Protein AF-A0A0I9U5F4-F1 (afdb_monomer_lite)

pLDDT: mean 84.71, std 13.62, range [38.5, 98.56]

Sequence (165 aa):
MLWDVIHRFEALADLMPLRSESLKDWGQALQAQWSGDSATRMAETAKKFQLWLDVFSLEATHAALKVRDIVRAYQEAYRAMRSPVEVADNRNQRETLVAEQGSGLARHDEAIAALDREYEMFWAEDVEVMCRYEERVREALAAMPSWPEPPPADPVLARIHVRGG

Secondary structure (DSSP, 8-state):
-HHHHHHHHHHHHHHHHHHHHHHHHHHHHHHHH--SHHHHHHHHHHHHHHHHHHHHHHHHHHHHHHHHHHHHHHHHHHHHSPPHHHHHHHHHHHHHHHHHHHTTS---HHHHHHHHHHHHHHHHHHHHHHHHHHHHHHHHHHTPPPPPPPPPPPTTGGG------

Structure (mmCIF, N/CA/C/O backbone):
data_AF-A0A0I9U5F4-F1
#
_entry.id   AF-A0A0I9U5F4-F1
#
loop_
_atom_site.group_PDB
_atom_site.id
_atom_site.type_symbol
_atom_site.label_atom_id
_atom_site.label_alt_id
_atom_site.label_comp_id
_atom_site.label_asym_id
_atom_site.label_entity_id
_atom_site.label_seq_id
_atom_site.pdbx_PDB_ins_code
_atom_site.Cartn_x
_atom_site.Cartn_y
_atom_site.Cartn_z
_atom_site.occupancy
_atom_site.B_iso_or_equiv
_atom_site.auth_seq_id
_atom_site.auth_comp_id
_atom_site.auth_asym_id
_atom_site.auth_atom_id
_atom_site.pdbx_PDB_model_num
ATOM 1 N N . MET A 1 1 ? 2.592 12.717 5.245 1.00 68.12 1 MET A N 1
ATOM 2 C CA . MET A 1 1 ? 1.409 12.257 4.477 1.00 68.12 1 MET A CA 1
ATOM 3 C C . MET A 1 1 ? 1.049 10.781 4.710 1.00 68.12 1 MET A C 1
ATOM 5 O O . MET A 1 1 ? 0.027 10.576 5.336 1.00 68.12 1 MET A O 1
ATOM 9 N N . LEU A 1 2 ? 1.828 9.755 4.313 1.00 60.34 2 LEU A N 1
ATOM 10 C CA . LEU A 1 2 ? 1.487 8.339 4.629 1.00 60.34 2 LEU A CA 1
ATOM 11 C C . LEU A 1 2 ? 1.924 7.908 6.042 1.00 60.34 2 LEU A C 1
ATOM 13 O O . LEU A 1 2 ? 1.182 7.239 6.753 1.00 60.34 2 LEU A O 1
ATOM 17 N N . TRP A 1 3 ? 3.084 8.391 6.490 1.00 64.69 3 TRP A N 1
ATOM 18 C CA . TRP A 1 3 ? 3.528 8.216 7.874 1.00 64.69 3 TRP A CA 1
ATOM 19 C C . TRP A 1 3 ? 2.586 8.879 8.886 1.00 64.69 3 TRP A C 1
ATOM 21 O O . TRP A 1 3 ? 2.329 8.290 9.926 1.00 64.69 3 TRP A O 1
ATOM 31 N N . ASP A 1 4 ? 2.003 10.042 8.580 1.00 79.56 4 ASP A N 1
ATOM 32 C CA . ASP A 1 4 ? 1.013 10.678 9.468 1.00 79.56 4 ASP A CA 1
ATOM 33 C C . ASP A 1 4 ? -0.240 9.823 9.658 1.00 79.56 4 ASP A C 1
ATOM 35 O O . ASP A 1 4 ? -0.820 9.819 10.738 1.00 79.56 4 ASP A O 1
ATOM 39 N N . VAL A 1 5 ? -0.672 9.107 8.617 1.00 70.88 5 VAL A N 1
ATOM 40 C CA . VAL A 1 5 ? -1.843 8.223 8.684 1.00 70.88 5 VAL A CA 1
ATOM 41 C C . VAL A 1 5 ? -1.554 7.035 9.600 1.00 70.88 5 VAL A C 1
ATOM 43 O O . VAL A 1 5 ? -2.375 6.723 10.456 1.00 70.88 5 VAL A O 1
ATOM 46 N N . ILE A 1 6 ? -0.363 6.439 9.487 1.00 70.81 6 ILE A N 1
ATOM 47 C CA . ILE A 1 6 ? 0.093 5.349 10.363 1.00 70.81 6 ILE A CA 1
ATOM 48 C C . ILE A 1 6 ? 0.126 5.810 11.824 1.00 70.81 6 ILE A C 1
ATOM 50 O O . ILE A 1 6 ? -0.528 5.204 12.668 1.00 70.81 6 ILE A O 1
ATOM 54 N N . HIS A 1 7 ? 0.795 6.932 12.108 1.00 73.25 7 HIS A N 1
ATOM 55 C CA . HIS A 1 7 ? 0.886 7.464 13.470 1.00 73.25 7 HIS A CA 1
ATOM 56 C C . HIS A 1 7 ? -0.484 7.844 14.040 1.00 73.25 7 HIS A C 1
ATOM 58 O O . HIS A 1 7 ? -0.700 7.719 15.239 1.00 73.25 7 HIS A O 1
ATOM 64 N N . ARG A 1 8 ? -1.432 8.295 13.208 1.00 76.44 8 ARG A N 1
ATOM 65 C CA . ARG A 1 8 ? -2.800 8.593 13.657 1.00 76.44 8 ARG A CA 1
ATOM 66 C C . ARG A 1 8 ? -3.574 7.336 14.028 1.00 76.44 8 ARG A C 1
ATOM 68 O O . ARG A 1 8 ? -4.284 7.379 15.026 1.00 76.44 8 ARG A O 1
ATOM 75 N N . PHE A 1 9 ? -3.449 6.251 13.263 1.00 69.31 9 PHE A N 1
ATOM 76 C CA . PHE A 1 9 ? -4.082 4.978 13.617 1.00 69.31 9 PHE A CA 1
ATOM 77 C C . PHE A 1 9 ? -3.446 4.351 14.859 1.00 69.31 9 PHE A C 1
ATOM 79 O O . PHE A 1 9 ? -4.174 3.894 15.733 1.00 69.31 9 PHE A O 1
ATOM 86 N N . GLU A 1 10 ? -2.120 4.404 14.983 1.00 70.81 10 GLU A N 1
ATOM 87 C CA . GLU A 1 10 ? -1.395 3.927 16.169 1.00 70.81 10 GLU A CA 1
ATOM 88 C C . GLU A 1 10 ? -1.751 4.743 17.414 1.00 70.81 10 GLU A C 1
ATOM 90 O O . GLU A 1 10 ? -2.138 4.177 18.431 1.00 70.81 10 GLU A O 1
ATOM 95 N N . ALA A 1 11 ? -1.759 6.075 17.314 1.00 76.50 11 ALA A N 1
ATOM 96 C CA . ALA A 1 11 ? -2.199 6.932 18.410 1.00 76.50 11 ALA A CA 1
ATOM 97 C C . ALA A 1 11 ? -3.661 6.663 18.802 1.00 76.50 11 ALA A C 1
ATOM 99 O O . ALA A 1 11 ? -4.007 6.733 19.978 1.00 76.50 11 ALA A O 1
ATOM 100 N N . LEU A 1 12 ? -4.535 6.353 17.839 1.00 67.00 12 LEU A N 1
ATOM 101 C CA . LEU A 1 12 ? -5.911 5.943 18.123 1.00 67.00 12 LEU A CA 1
ATOM 102 C C . LEU A 1 12 ? -5.952 4.616 18.886 1.00 67.00 12 LEU A C 1
ATOM 104 O O . LEU A 1 12 ? -6.636 4.547 19.904 1.00 67.00 12 LEU A O 1
ATOM 108 N N . ALA A 1 13 ? -5.204 3.610 18.433 1.00 66.50 13 ALA A N 1
ATOM 109 C CA . ALA A 1 13 ? -5.106 2.310 19.090 1.00 66.50 13 ALA A CA 1
ATOM 110 C C . ALA A 1 13 ? -4.577 2.422 20.532 1.00 66.50 13 ALA A C 1
ATOM 112 O O . ALA A 1 13 ? -5.120 1.786 21.430 1.00 66.50 13 ALA A O 1
ATOM 113 N N . ASP A 1 14 ? -3.595 3.292 20.782 1.00 71.75 14 ASP A N 1
ATOM 114 C CA . ASP A 1 14 ? -3.011 3.494 22.115 1.00 71.75 14 ASP A CA 1
ATOM 115 C C . ASP A 1 14 ? -3.925 4.301 23.057 1.00 71.75 14 ASP A C 1
ATOM 117 O O . ASP A 1 14 ? -3.974 4.063 24.266 1.00 71.75 14 ASP A O 1
ATOM 121 N N . LEU A 1 15 ? -4.685 5.264 22.522 1.00 69.81 15 LEU A N 1
ATOM 122 C CA . LEU A 1 15 ? -5.561 6.132 23.319 1.00 69.81 15 LEU A CA 1
ATOM 123 C C . LEU A 1 15 ? -6.858 5.449 23.771 1.00 69.81 15 LEU A C 1
ATOM 125 O O . LEU A 1 15 ? -7.484 5.907 24.731 1.00 69.81 15 LEU A O 1
ATOM 129 N N . MET A 1 16 ? -7.319 4.412 23.070 1.00 66.00 16 MET A N 1
ATOM 130 C CA . MET A 1 16 ? -8.604 3.768 23.371 1.00 66.00 16 MET A CA 1
ATOM 131 C C . MET A 1 16 ? -8.587 2.915 24.653 1.00 66.00 16 MET A C 1
ATOM 133 O O . MET A 1 16 ? -9.497 3.107 25.463 1.00 66.00 16 MET A O 1
ATOM 137 N N . PRO A 1 17 ? -7.572 2.071 24.931 1.00 63.38 17 PRO A N 1
ATOM 138 C CA . PRO A 1 17 ? -7.471 1.328 26.190 1.00 63.38 17 PRO A CA 1
ATOM 139 C C . PRO A 1 17 ? -7.431 2.245 27.419 1.00 63.38 17 PRO A C 1
ATOM 141 O O . PRO A 1 17 ? -8.169 2.027 28.378 1.00 63.38 17 PRO A O 1
ATOM 144 N N . LEU A 1 18 ? -6.658 3.336 27.348 1.00 61.41 18 LEU A N 1
ATOM 145 C CA . LEU A 1 18 ? -6.573 4.346 28.412 1.00 61.41 18 LEU A CA 1
ATOM 146 C C . LEU A 1 18 ? -7.927 5.025 28.677 1.00 61.41 18 LEU A C 1
ATOM 148 O O . LEU A 1 18 ? -8.280 5.320 29.820 1.00 61.41 18 LEU A O 1
ATOM 152 N N . ARG A 1 19 ? -8.724 5.262 27.626 1.00 61.97 19 ARG A N 1
ATOM 153 C CA . ARG A 1 19 ? -10.080 5.810 27.774 1.00 61.97 19 ARG A CA 1
ATOM 154 C C . ARG A 1 19 ? -11.096 4.783 28.263 1.00 61.97 19 ARG A C 1
ATOM 156 O O . ARG A 1 19 ? -12.002 5.170 28.997 1.00 61.97 19 ARG A O 1
ATOM 163 N N . SER A 1 20 ? -10.941 3.511 27.906 1.00 62.22 20 SER A N 1
ATOM 164 C CA . SER A 1 20 ? -11.765 2.408 28.417 1.00 62.22 20 SER A CA 1
ATOM 165 C C . SER A 1 20 ? -11.600 2.259 29.937 1.00 62.22 20 SER A C 1
ATOM 167 O O . SER A 1 20 ? -12.590 2.197 30.669 1.00 62.22 20 SER A O 1
ATOM 169 N N . GLU A 1 21 ? -10.359 2.334 30.430 1.00 67.94 21 GLU A N 1
ATOM 170 C CA . GLU A 1 21 ? -10.037 2.275 31.861 1.00 67.94 21 GLU A CA 1
ATOM 171 C C . GLU A 1 21 ? -10.586 3.490 32.626 1.00 67.94 21 GLU A C 1
ATOM 173 O O . GLU A 1 21 ? -11.310 3.332 33.609 1.00 67.94 21 GLU A O 1
ATOM 178 N N . SER A 1 22 ? -10.393 4.702 32.096 1.00 70.25 22 SER A N 1
ATOM 179 C CA . SER A 1 22 ? -10.977 5.919 32.679 1.00 70.25 22 SER A CA 1
ATOM 180 C C . SER A 1 22 ? -12.515 5.888 32.728 1.00 70.25 22 SER A C 1
ATOM 182 O O . SER A 1 22 ? -13.113 6.322 33.715 1.00 70.25 22 SER A O 1
ATOM 184 N N . LEU A 1 23 ? -13.174 5.340 31.698 1.00 66.38 23 LEU A N 1
ATOM 185 C CA . LEU A 1 23 ? -14.629 5.139 31.670 1.00 66.38 23 LEU A CA 1
ATOM 186 C C . LEU A 1 23 ? -15.095 4.133 32.725 1.00 66.38 23 LEU A C 1
ATOM 188 O O . LEU A 1 23 ? -16.164 4.308 33.313 1.00 66.38 23 LEU A O 1
ATOM 192 N N . LYS A 1 24 ? -14.317 3.074 32.957 1.00 69.56 24 LYS A N 1
ATOM 193 C CA . LYS A 1 24 ? -14.611 2.066 33.978 1.00 69.56 24 LYS A CA 1
ATOM 194 C C . LYS A 1 24 ? -14.541 2.673 35.378 1.00 69.56 24 LYS A C 1
ATOM 196 O O . LYS A 1 24 ? -15.476 2.476 36.154 1.00 69.56 24 LYS A O 1
ATOM 201 N N . ASP A 1 25 ? -13.506 3.457 35.660 1.00 75.69 25 ASP A N 1
ATOM 202 C CA . ASP A 1 25 ? -13.332 4.140 36.946 1.00 75.69 25 ASP A CA 1
ATOM 203 C C . ASP A 1 25 ? -14.460 5.146 37.208 1.00 75.69 25 ASP A C 1
ATOM 205 O O . ASP A 1 25 ? -15.069 5.153 38.282 1.00 75.69 25 ASP A O 1
ATOM 209 N N . TRP A 1 26 ? -14.819 5.939 36.194 1.00 69.81 26 TRP A N 1
ATOM 210 C CA . TRP A 1 26 ? -15.966 6.848 36.265 1.00 69.81 26 TRP A CA 1
ATOM 211 C C . TRP A 1 26 ? -17.286 6.109 36.504 1.00 69.81 26 TRP A C 1
ATOM 213 O O . TRP A 1 26 ? -18.095 6.544 37.323 1.00 69.81 26 TRP A O 1
ATOM 223 N N . GLY A 1 27 ? -17.504 4.982 35.821 1.00 71.19 27 GLY A N 1
ATOM 224 C CA . GLY A 1 27 ? -18.706 4.164 35.984 1.00 71.19 27 GLY A CA 1
ATOM 225 C C . GLY A 1 27 ? -18.859 3.608 37.402 1.00 71.19 27 GLY A C 1
ATOM 226 O O . GLY A 1 27 ? -19.955 3.654 37.963 1.00 71.19 27 GLY A O 1
ATOM 227 N N . GLN A 1 28 ? -17.761 3.145 38.008 1.00 74.12 28 GLN A N 1
ATOM 228 C CA . GLN A 1 28 ? -17.754 2.659 39.391 1.00 74.12 28 GLN A CA 1
ATOM 229 C C . GLN A 1 28 ? -18.032 3.783 40.398 1.00 74.12 28 GLN A C 1
ATOM 231 O O . GLN A 1 28 ? -18.843 3.605 41.309 1.00 74.12 28 GLN A O 1
ATOM 236 N N . ALA A 1 29 ? -17.415 4.955 40.212 1.00 73.81 29 ALA A N 1
ATOM 237 C CA . ALA A 1 29 ? -17.648 6.117 41.068 1.00 73.81 29 ALA A CA 1
ATOM 238 C C . ALA A 1 29 ? -19.109 6.601 41.012 1.00 73.81 29 ALA A C 1
ATOM 240 O O . ALA A 1 29 ? -19.692 6.931 42.047 1.00 73.81 29 ALA A O 1
ATOM 241 N N . LEU A 1 30 ? -19.725 6.591 39.824 1.00 72.81 30 LEU A N 1
ATOM 242 C CA . LEU A 1 30 ? -21.129 6.968 39.646 1.00 72.81 30 LEU A CA 1
ATOM 243 C C . LEU A 1 30 ? -22.090 5.966 40.292 1.00 72.81 30 LEU A C 1
ATOM 245 O O . LEU A 1 30 ? -23.027 6.385 40.966 1.00 72.81 30 LEU A O 1
ATOM 249 N N . GLN A 1 31 ? -21.851 4.660 40.142 1.00 72.50 31 GLN A N 1
ATOM 250 C CA . GLN A 1 31 ? -22.680 3.627 40.779 1.00 72.50 31 GLN A CA 1
ATOM 251 C C . GLN A 1 31 ? -22.645 3.689 42.311 1.00 72.50 31 GLN A C 1
ATOM 253 O O . GLN A 1 31 ? -23.624 3.326 42.960 1.00 72.50 31 GLN A O 1
ATOM 258 N N . ALA A 1 32 ? -21.545 4.167 42.899 1.00 74.44 32 ALA A N 1
ATOM 259 C CA . ALA A 1 32 ? -21.438 4.342 44.345 1.00 74.44 32 ALA A CA 1
ATOM 260 C C . ALA A 1 32 ? -22.304 5.498 44.886 1.00 74.44 32 ALA A C 1
ATOM 262 O O . ALA A 1 32 ? -22.655 5.495 46.064 1.00 74.44 32 ALA A O 1
ATOM 263 N N . GLN A 1 33 ? -22.648 6.484 44.048 1.00 79.06 33 GLN A N 1
ATOM 264 C CA . GLN A 1 33 ? -23.380 7.697 44.450 1.00 79.06 33 GLN A CA 1
ATOM 265 C C . GLN A 1 33 ? -24.801 7.774 43.874 1.00 79.06 33 GLN A C 1
ATOM 267 O O . GLN A 1 33 ? -25.637 8.515 44.389 1.00 79.06 33 GLN A O 1
ATOM 272 N N . TRP A 1 34 ? -25.093 7.004 42.825 1.00 75.19 34 TRP A N 1
ATOM 273 C CA . TRP A 1 34 ? -26.370 6.999 42.125 1.00 75.19 34 TRP A CA 1
ATOM 274 C C . TRP A 1 34 ? -26.885 5.569 41.956 1.00 75.19 34 TRP A C 1
ATOM 276 O O . TRP A 1 34 ? -26.222 4.717 41.368 1.00 75.19 34 TRP A O 1
ATOM 286 N N . SER A 1 35 ? -28.085 5.310 42.478 1.00 79.31 35 SER A N 1
ATOM 287 C CA . SER A 1 35 ? -28.722 3.990 42.488 1.00 79.31 35 SER A CA 1
ATOM 288 C C . SER A 1 35 ? -30.152 4.044 41.939 1.00 79.31 35 SER A C 1
ATOM 290 O O . SER A 1 35 ? -30.759 5.113 41.851 1.00 79.31 35 SER A O 1
ATOM 292 N N . GLY A 1 36 ? -30.682 2.882 41.549 1.00 81.38 36 GLY A N 1
ATOM 293 C CA . GLY A 1 36 ? -32.011 2.724 40.949 1.00 81.38 36 GLY A CA 1
ATOM 294 C C . GLY A 1 36 ? -31.969 2.368 39.458 1.00 81.38 36 GLY A C 1
ATOM 295 O O . GLY A 1 36 ? -30.904 2.282 38.849 1.00 81.38 36 GLY A O 1
ATOM 296 N N . ASP A 1 37 ? -33.141 2.159 38.857 1.00 81.25 37 ASP A N 1
ATOM 297 C CA . ASP A 1 37 ? -33.278 1.621 37.493 1.00 81.25 37 ASP A CA 1
ATOM 298 C C . ASP A 1 37 ? -32.596 2.472 36.411 1.00 81.25 37 ASP A C 1
ATOM 300 O O . ASP A 1 37 ? -32.091 1.942 35.419 1.00 81.25 37 ASP A O 1
ATOM 304 N N . SER A 1 38 ? -32.556 3.794 36.590 1.00 78.19 38 SER A N 1
ATOM 305 C CA . SER A 1 38 ? -31.864 4.710 35.678 1.00 78.19 38 SER A CA 1
ATOM 306 C C . SER A 1 38 ? -30.341 4.554 35.741 1.00 78.19 38 SER A C 1
ATOM 308 O O . SER A 1 38 ? -29.696 4.530 34.691 1.00 78.19 38 SER A O 1
ATOM 310 N N . ALA A 1 39 ? -29.779 4.365 36.940 1.00 77.88 39 ALA A N 1
ATOM 311 C CA . ALA A 1 39 ? -28.355 4.100 37.136 1.00 77.88 39 ALA A CA 1
ATOM 312 C C . ALA A 1 39 ? -27.937 2.767 36.496 1.00 77.88 39 ALA A C 1
ATOM 314 O O . ALA A 1 39 ? -26.922 2.701 35.800 1.00 77.88 39 ALA A O 1
ATOM 315 N N . THR A 1 40 ? -28.762 1.724 36.645 1.00 80.62 40 THR A N 1
ATOM 316 C CA . THR A 1 40 ? -28.542 0.413 36.012 1.00 80.62 40 THR A CA 1
ATOM 317 C C . THR A 1 40 ? -28.534 0.514 34.484 1.00 80.62 40 THR A C 1
ATOM 319 O O . THR A 1 40 ? -27.590 0.052 33.844 1.00 80.62 40 THR A O 1
ATOM 322 N N . ARG A 1 41 ? -29.522 1.194 33.883 1.00 81.31 41 ARG A N 1
ATOM 323 C CA . ARG A 1 41 ? -29.595 1.400 32.420 1.00 81.31 41 ARG A CA 1
ATOM 324 C C . ARG A 1 41 ? -28.397 2.171 31.868 1.00 81.31 41 ARG A C 1
ATOM 326 O O . ARG A 1 41 ? -27.894 1.862 30.785 1.00 81.31 41 ARG A O 1
ATOM 333 N N . MET A 1 42 ? -27.919 3.172 32.607 1.00 79.50 42 MET A N 1
ATOM 334 C CA . MET A 1 42 ? -26.752 3.953 32.199 1.00 79.50 42 MET A CA 1
ATOM 335 C C . MET A 1 42 ? -25.469 3.118 32.263 1.00 79.50 42 MET A C 1
ATOM 337 O O . MET A 1 42 ? -24.669 3.169 31.330 1.00 79.50 42 MET A O 1
ATOM 341 N N . ALA A 1 43 ? -25.311 2.280 33.292 1.00 80.00 43 ALA A N 1
ATOM 342 C CA . ALA A 1 43 ? -24.187 1.350 33.401 1.00 80.00 43 ALA A CA 1
ATOM 343 C C . ALA A 1 43 ? -24.180 0.296 32.277 1.00 80.00 43 ALA A C 1
ATOM 345 O O . ALA A 1 43 ? -23.135 0.018 31.687 1.00 80.00 43 ALA A O 1
ATOM 346 N N . GLU A 1 44 ? -25.343 -0.256 31.921 1.00 82.25 44 GLU A N 1
ATOM 347 C CA . GLU A 1 44 ? -25.474 -1.179 30.785 1.00 82.25 44 GLU A CA 1
ATOM 348 C C . GLU A 1 44 ? -25.124 -0.511 29.450 1.00 82.25 44 GLU A C 1
ATOM 350 O O . GLU A 1 44 ? -24.453 -1.111 28.608 1.00 82.25 44 GLU A O 1
ATOM 355 N N . THR A 1 45 ? -25.543 0.743 29.260 1.00 83.88 45 THR A N 1
ATOM 356 C CA . THR A 1 45 ? -25.198 1.538 28.074 1.00 83.88 45 THR A CA 1
ATOM 357 C C . THR A 1 45 ? -23.691 1.790 28.008 1.00 83.88 45 THR A C 1
ATOM 359 O O . THR A 1 45 ? -23.078 1.536 26.972 1.00 83.88 45 THR A O 1
ATOM 362 N N . ALA A 1 46 ? -23.071 2.200 29.119 1.00 80.38 46 ALA A N 1
ATOM 363 C CA . ALA A 1 46 ? -21.628 2.421 29.201 1.00 80.38 46 ALA A CA 1
ATOM 364 C C . ALA A 1 46 ? -20.827 1.154 28.856 1.00 80.38 46 ALA A C 1
ATOM 366 O O . ALA A 1 46 ? -19.874 1.223 28.083 1.00 80.38 46 ALA A O 1
ATOM 367 N N . LYS A 1 47 ? -21.262 -0.019 29.336 1.00 81.31 47 LYS A N 1
ATOM 368 C CA . LYS A 1 47 ? -20.628 -1.306 29.011 1.00 81.31 47 LYS A CA 1
ATOM 369 C C . LYS A 1 47 ? -20.682 -1.635 27.513 1.00 81.31 47 LYS A C 1
ATOM 371 O O . LYS A 1 47 ? -19.708 -2.147 26.967 1.00 81.31 47 LYS A O 1
ATOM 376 N N . LYS A 1 48 ? -21.795 -1.337 26.830 1.00 85.31 48 LYS A N 1
ATOM 377 C CA . LYS A 1 48 ? -21.914 -1.527 25.369 1.00 85.31 48 LYS A CA 1
ATOM 378 C C . LYS A 1 48 ? -20.943 -0.625 24.608 1.00 85.31 48 LYS A C 1
ATOM 380 O O . LYS A 1 48 ? -20.310 -1.084 23.662 1.00 85.31 48 LYS A O 1
ATOM 385 N N . PHE A 1 49 ? -20.807 0.632 25.034 1.00 81.50 49 PHE A N 1
ATOM 386 C CA . PHE A 1 49 ? -19.842 1.563 24.446 1.00 81.50 49 PHE A CA 1
ATOM 387 C C . PHE A 1 49 ? -18.394 1.136 24.692 1.00 81.50 49 PHE A C 1
ATOM 389 O O . PHE A 1 49 ? -17.596 1.212 23.766 1.00 81.50 49 PHE A O 1
ATOM 396 N N . GLN A 1 50 ? -18.060 0.646 25.891 1.00 81.19 50 GLN A N 1
ATOM 397 C CA . GLN A 1 50 ? -16.728 0.098 26.182 1.00 81.19 50 GLN A CA 1
ATOM 398 C C . GLN A 1 50 ? -16.382 -1.062 25.243 1.00 81.19 50 GLN A C 1
ATOM 400 O O . GLN A 1 50 ? -15.355 -1.014 24.579 1.00 81.19 50 GLN A O 1
ATOM 405 N N . LEU A 1 51 ? -17.281 -2.043 25.100 1.00 84.62 51 LEU A N 1
ATOM 406 C CA . LEU A 1 51 ? -17.063 -3.168 24.187 1.00 84.62 51 LEU A CA 1
ATOM 407 C C . LEU A 1 51 ? -16.869 -2.703 22.735 1.00 84.62 51 LEU A C 1
ATOM 409 O O . LEU A 1 51 ? -16.008 -3.215 22.027 1.00 84.62 51 LEU A O 1
ATOM 413 N N . TRP A 1 52 ? -17.663 -1.727 22.291 1.00 87.56 52 TRP A N 1
ATOM 414 C CA . TRP A 1 52 ? -17.509 -1.144 20.961 1.00 87.56 52 TRP A CA 1
ATOM 415 C C . TRP A 1 52 ? -16.151 -0.447 20.782 1.00 87.56 52 TRP A C 1
ATOM 417 O O . TRP A 1 52 ? -15.509 -0.648 19.753 1.00 87.56 52 TRP A O 1
ATOM 427 N N . LEU A 1 53 ? -15.687 0.320 21.776 1.00 83.00 53 LEU A N 1
ATOM 428 C CA . LEU A 1 53 ? -14.374 0.976 21.750 1.00 83.00 53 LEU A CA 1
ATOM 429 C C . LEU A 1 53 ? -13.225 -0.036 21.692 1.00 83.00 53 LEU A C 1
ATOM 431 O O . LEU A 1 53 ? -12.266 0.186 20.953 1.00 83.00 53 LEU A O 1
ATOM 435 N N . ASP A 1 54 ? -13.329 -1.146 22.425 1.00 82.94 54 ASP A N 1
ATOM 436 C CA . ASP A 1 54 ? -12.317 -2.205 22.418 1.00 82.94 54 ASP A CA 1
ATOM 437 C C . ASP A 1 54 ? -12.202 -2.846 21.021 1.00 82.94 54 ASP A C 1
ATOM 439 O O . ASP A 1 54 ? -11.099 -2.982 20.486 1.00 82.94 54 ASP A O 1
ATOM 443 N N . VAL A 1 55 ? -13.338 -3.167 20.383 1.00 86.81 55 VAL A N 1
ATOM 444 C CA . VAL A 1 55 ? -13.364 -3.691 19.003 1.00 86.81 55 VAL A CA 1
ATOM 445 C C . VAL A 1 55 ? -12.830 -2.652 18.017 1.00 86.81 55 VAL A C 1
ATOM 447 O O . VAL A 1 55 ? -11.988 -2.972 17.183 1.00 86.81 55 VAL A O 1
ATOM 450 N N . PHE A 1 56 ? -13.266 -1.395 18.125 1.00 86.62 56 PHE A N 1
ATOM 451 C CA . PHE A 1 56 ? -12.797 -0.319 17.254 1.00 86.62 56 PHE A CA 1
ATOM 452 C C . PHE A 1 56 ? -11.275 -0.124 17.345 1.00 86.62 56 PHE A C 1
ATOM 454 O O . PHE A 1 56 ? -10.619 0.072 16.323 1.00 86.62 56 PHE A O 1
ATOM 461 N N . SER A 1 57 ? -10.701 -0.206 18.550 1.00 81.75 57 SER A N 1
ATOM 462 C CA . SER A 1 57 ? -9.252 -0.110 18.768 1.00 81.75 57 SER A CA 1
ATOM 463 C C . SER A 1 57 ? -8.480 -1.238 18.073 1.00 81.75 57 SER A C 1
ATOM 465 O O . SER A 1 57 ? -7.454 -1.004 17.423 1.00 81.75 57 SER A O 1
ATOM 467 N N . LEU A 1 58 ? -9.002 -2.465 18.158 1.00 84.88 58 LEU A N 1
ATOM 468 C CA . LEU A 1 58 ? -8.421 -3.616 17.474 1.00 84.88 58 LEU A CA 1
ATOM 469 C C . LEU A 1 58 ? -8.431 -3.417 15.952 1.00 84.88 58 LEU A C 1
ATOM 471 O O . LEU A 1 58 ? -7.401 -3.601 15.302 1.00 84.88 58 LEU A O 1
ATOM 475 N N . GLU A 1 59 ? -9.551 -2.961 15.390 1.00 87.88 59 GLU A N 1
ATOM 476 C CA . GLU A 1 59 ? -9.635 -2.685 13.953 1.00 87.88 59 GLU A CA 1
ATOM 477 C C . GLU A 1 59 ? -8.741 -1.513 13.529 1.00 87.88 59 GLU A C 1
ATOM 479 O O . GLU A 1 59 ? -8.092 -1.574 12.485 1.00 87.88 59 GLU A O 1
ATOM 484 N N . ALA A 1 60 ? -8.589 -0.475 14.355 1.00 84.31 60 ALA A N 1
ATOM 485 C CA . ALA A 1 60 ? -7.623 0.593 14.094 1.00 84.31 60 ALA A CA 1
ATOM 486 C C . ALA A 1 60 ? -6.179 0.061 14.025 1.00 84.31 60 ALA A C 1
ATOM 488 O O . ALA A 1 60 ? -5.412 0.454 13.141 1.00 84.31 60 ALA A O 1
ATOM 489 N N . THR A 1 61 ? -5.828 -0.885 14.901 1.00 84.19 61 THR A N 1
ATOM 490 C CA . THR A 1 61 ? -4.524 -1.566 14.878 1.00 84.19 61 THR A CA 1
ATOM 491 C C . THR A 1 61 ? -4.341 -2.376 13.593 1.00 84.19 61 THR A C 1
ATOM 493 O O . THR A 1 61 ? -3.303 -2.273 12.934 1.00 84.19 61 THR A O 1
ATOM 496 N N . HIS A 1 62 ? -5.351 -3.151 13.186 1.00 88.94 62 HIS A N 1
ATOM 497 C CA . HIS A 1 62 ? -5.306 -3.904 11.931 1.00 88.94 62 HIS A CA 1
ATOM 498 C C . HIS A 1 62 ? -5.158 -2.985 10.713 1.00 88.94 62 HIS A C 1
ATOM 500 O O . HIS A 1 62 ? -4.323 -3.250 9.845 1.00 88.94 62 HIS A O 1
ATOM 506 N N . ALA A 1 63 ? -5.897 -1.874 10.669 1.00 89.19 63 ALA A N 1
ATOM 507 C CA . ALA A 1 63 ? -5.777 -0.874 9.614 1.00 89.19 63 ALA A CA 1
ATOM 508 C C . ALA A 1 63 ? -4.350 -0.301 9.533 1.00 89.19 63 ALA A C 1
ATOM 510 O O . ALA A 1 63 ? -3.785 -0.218 8.441 1.00 89.19 63 ALA A O 1
ATOM 511 N N . ALA A 1 64 ? -3.725 0.027 10.672 1.00 84.88 64 ALA A N 1
ATOM 512 C CA . ALA A 1 64 ? -2.341 0.508 10.708 1.00 84.88 64 ALA A CA 1
ATOM 513 C C . ALA A 1 64 ? -1.357 -0.499 10.086 1.00 84.88 64 ALA A C 1
ATOM 515 O O . ALA A 1 64 ? -0.482 -0.112 9.306 1.00 84.88 64 ALA A O 1
ATOM 516 N N . LEU A 1 65 ? -1.521 -1.794 10.380 1.00 89.25 65 LEU A N 1
ATOM 517 C CA . LEU A 1 65 ? -0.700 -2.856 9.790 1.00 89.25 65 LEU A CA 1
ATOM 518 C C . LEU A 1 65 ? -0.859 -2.919 8.265 1.00 89.25 65 LEU A C 1
ATOM 520 O O . LEU A 1 65 ? 0.142 -2.997 7.557 1.00 89.25 65 LEU A O 1
ATOM 524 N N . LYS A 1 66 ? -2.083 -2.797 7.740 1.00 94.06 66 LYS A N 1
ATOM 525 C CA . LYS A 1 66 ? -2.316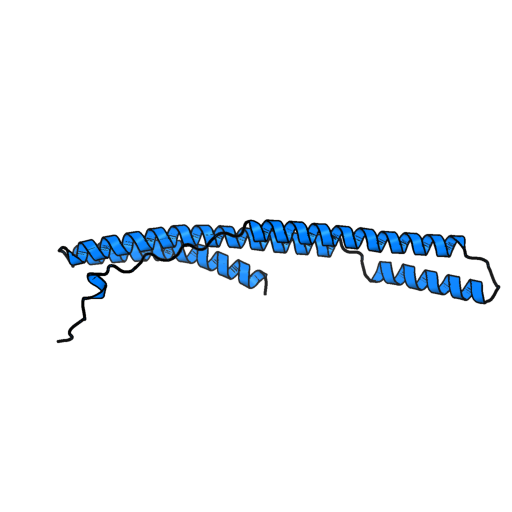 -2.794 6.285 1.00 94.06 66 LYS A CA 1
ATOM 526 C C . LYS A 1 66 ? -1.731 -1.572 5.590 1.00 94.06 66 LYS A C 1
ATOM 528 O O . LYS A 1 66 ? -1.154 -1.692 4.512 1.00 94.06 66 LYS A O 1
ATOM 533 N N . VAL A 1 67 ? -1.778 -0.404 6.227 1.00 89.88 67 VAL A N 1
ATOM 534 C CA . VAL A 1 67 ? -1.097 0.789 5.701 1.00 89.88 67 VAL A CA 1
ATOM 535 C C . VAL A 1 67 ? 0.426 0.597 5.696 1.00 89.88 67 VAL A C 1
ATOM 537 O O . VAL A 1 67 ? 1.086 0.996 4.735 1.00 89.88 67 VAL A O 1
ATOM 540 N N . ARG A 1 68 ? 1.004 -0.055 6.715 1.00 90.31 68 ARG A N 1
ATOM 541 C CA . ARG A 1 68 ? 2.435 -0.415 6.725 1.00 90.31 68 ARG A CA 1
ATOM 542 C C . ARG A 1 68 ? 2.791 -1.383 5.590 1.00 90.31 68 ARG A C 1
ATOM 544 O O . ARG A 1 68 ? 3.824 -1.184 4.949 1.00 90.31 68 ARG A O 1
ATOM 551 N N . ASP A 1 69 ? 1.936 -2.362 5.294 1.00 94.81 69 ASP A N 1
ATOM 552 C CA . ASP A 1 69 ? 2.114 -3.274 4.154 1.00 94.81 69 ASP A CA 1
ATOM 553 C C . ASP A 1 69 ? 2.170 -2.495 2.821 1.00 94.81 69 ASP A C 1
ATOM 555 O O . ASP A 1 69 ? 3.066 -2.727 2.006 1.00 94.81 69 ASP A O 1
ATOM 559 N N . ILE A 1 70 ? 1.292 -1.499 2.638 1.00 95.56 70 ILE A N 1
ATOM 560 C CA . ILE A 1 70 ? 1.279 -0.606 1.462 1.00 95.56 70 ILE A CA 1
ATOM 561 C C . ILE A 1 70 ? 2.565 0.229 1.368 1.00 95.56 70 ILE A C 1
ATOM 563 O O . ILE A 1 70 ? 3.160 0.326 0.292 1.00 95.56 70 ILE A O 1
ATOM 567 N N . VAL A 1 71 ? 3.028 0.818 2.480 1.00 94.38 71 VAL A N 1
ATOM 568 C CA . VAL A 1 71 ? 4.304 1.564 2.515 1.00 94.38 71 VAL A CA 1
ATOM 569 C C . VAL A 1 71 ? 5.460 0.668 2.097 1.00 94.38 71 VAL A C 1
ATOM 571 O O . VAL A 1 71 ? 6.307 1.082 1.305 1.00 94.38 71 VAL A O 1
ATOM 574 N N . ARG A 1 72 ? 5.502 -0.557 2.621 1.00 95.81 72 ARG A N 1
ATOM 575 C CA . ARG A 1 72 ? 6.550 -1.518 2.297 1.00 95.81 72 ARG A CA 1
ATOM 576 C C . ARG A 1 72 ? 6.520 -1.892 0.816 1.00 95.81 72 ARG A C 1
ATOM 578 O O . ARG A 1 72 ? 7.571 -1.878 0.183 1.00 95.81 72 ARG A O 1
ATOM 585 N N . ALA A 1 73 ? 5.340 -2.159 0.255 1.00 97.31 73 ALA A N 1
ATOM 586 C CA . ALA A 1 73 ? 5.188 -2.439 -1.171 1.00 97.31 73 ALA A CA 1
ATOM 587 C C . ALA A 1 73 ? 5.699 -1.274 -2.038 1.00 97.31 73 ALA A C 1
ATOM 589 O O . ALA A 1 73 ? 6.446 -1.506 -2.984 1.00 97.31 73 ALA A O 1
ATOM 590 N N . TYR A 1 74 ? 5.378 -0.028 -1.671 1.00 96.31 74 TYR A N 1
ATOM 591 C CA . TYR A 1 74 ? 5.890 1.160 -2.362 1.00 96.31 74 TYR A CA 1
ATOM 592 C C . TYR A 1 74 ? 7.418 1.262 -2.285 1.00 96.31 74 TYR A C 1
ATOM 594 O O . TYR A 1 74 ? 8.075 1.499 -3.293 1.00 96.31 74 TYR A O 1
ATOM 602 N N . GLN A 1 75 ? 8.003 1.079 -1.098 1.00 96.94 75 GLN A N 1
ATOM 603 C CA . GLN A 1 75 ? 9.455 1.167 -0.916 1.00 96.94 75 GLN A CA 1
ATOM 604 C C . GLN A 1 75 ? 10.206 0.081 -1.689 1.00 96.94 75 GLN A C 1
ATOM 606 O O . GLN A 1 75 ? 11.293 0.339 -2.200 1.00 96.94 75 GLN A O 1
ATOM 611 N N . GLU A 1 76 ? 9.649 -1.128 -1.755 1.00 97.69 76 GLU A N 1
ATOM 612 C CA . GLU A 1 76 ? 10.216 -2.223 -2.539 1.00 97.69 76 GLU A CA 1
ATOM 613 C C . GLU A 1 76 ? 10.131 -1.924 -4.040 1.00 97.69 76 GLU A C 1
ATOM 615 O O . GLU A 1 76 ? 11.145 -2.040 -4.721 1.00 97.69 76 GLU A O 1
ATOM 620 N N . ALA A 1 77 ? 8.987 -1.437 -4.534 1.00 97.81 77 ALA A N 1
ATOM 621 C CA . ALA A 1 77 ? 8.832 -1.034 -5.932 1.00 97.81 77 ALA A CA 1
ATOM 622 C C . ALA A 1 77 ? 9.777 0.114 -6.312 1.00 97.81 77 ALA A C 1
ATOM 624 O O . ALA A 1 77 ? 10.491 0.031 -7.303 1.00 97.81 77 ALA A O 1
ATOM 625 N N . TYR A 1 78 ? 9.863 1.145 -5.469 1.00 96.12 78 TYR A N 1
ATOM 626 C CA . TYR A 1 78 ? 10.755 2.285 -5.674 1.00 96.12 78 TYR A CA 1
ATOM 627 C C . TYR A 1 78 ? 12.230 1.873 -5.789 1.00 96.12 78 TYR A C 1
ATOM 629 O O . TYR A 1 78 ? 12.974 2.461 -6.564 1.00 96.12 78 TYR A O 1
ATOM 637 N N . ARG A 1 79 ? 12.669 0.878 -5.006 1.00 96.88 79 ARG A N 1
ATOM 638 C CA . ARG A 1 79 ? 14.048 0.364 -5.061 1.00 96.88 79 ARG A CA 1
ATOM 639 C C . ARG A 1 79 ? 14.294 -0.577 -6.236 1.00 96.88 79 ARG A C 1
ATOM 641 O O . ARG A 1 79 ? 15.446 -0.731 -6.623 1.00 96.88 79 ARG A O 1
ATOM 648 N N . ALA A 1 80 ? 13.253 -1.251 -6.716 1.00 96.56 80 ALA A N 1
ATOM 649 C CA . ALA A 1 80 ? 13.341 -2.200 -7.819 1.00 96.56 80 ALA A CA 1
ATOM 650 C C . ALA A 1 80 ? 13.230 -1.525 -9.194 1.00 96.56 80 ALA A C 1
ATOM 652 O O . ALA A 1 80 ? 13.727 -2.083 -10.165 1.00 96.56 80 ALA A O 1
ATOM 653 N N . MET A 1 81 ? 12.598 -0.349 -9.269 1.00 96.06 81 MET A N 1
ATOM 654 C CA . MET A 1 81 ? 12.458 0.418 -10.505 1.00 96.06 81 MET A CA 1
ATOM 655 C C . MET A 1 81 ? 13.820 0.807 -11.076 1.00 96.06 81 MET A C 1
ATOM 657 O O . MET A 1 81 ? 14.730 1.190 -10.329 1.00 96.06 81 MET A O 1
ATOM 661 N N . ARG A 1 82 ? 13.946 0.758 -12.401 1.00 94.56 82 ARG A N 1
ATOM 662 C CA . ARG A 1 82 ? 15.174 1.147 -13.089 1.00 94.56 82 ARG A CA 1
ATOM 663 C C . ARG A 1 82 ? 15.517 2.614 -12.871 1.00 94.56 82 ARG A C 1
ATOM 665 O O . ARG A 1 82 ? 14.658 3.491 -12.748 1.00 94.56 82 ARG A O 1
ATOM 672 N N . SER A 1 83 ? 16.819 2.888 -12.829 1.00 95.38 83 SER A N 1
ATOM 673 C CA . SER A 1 83 ? 17.308 4.253 -12.675 1.00 95.38 83 SER A CA 1
ATOM 674 C C . SER A 1 83 ? 17.073 5.043 -13.967 1.00 95.38 83 SER A C 1
ATOM 676 O O . SER A 1 83 ? 17.466 4.581 -15.041 1.00 95.38 83 SER A O 1
ATOM 678 N N . PRO A 1 84 ? 16.549 6.282 -13.897 1.00 94.56 84 PRO A N 1
ATOM 679 C CA . PRO A 1 84 ? 16.435 7.146 -15.071 1.00 94.56 84 PRO A CA 1
ATOM 680 C C . PRO A 1 84 ? 17.770 7.392 -15.786 1.00 94.56 84 PRO A C 1
ATOM 682 O O . PRO A 1 84 ? 17.779 7.650 -16.986 1.00 94.56 84 PRO A O 1
ATOM 685 N N . VAL A 1 85 ? 18.892 7.308 -15.059 1.00 96.75 85 VAL A N 1
ATOM 686 C CA . VAL A 1 85 ? 20.237 7.463 -15.631 1.00 96.75 85 VAL A CA 1
ATOM 687 C C . VAL A 1 85 ? 20.587 6.281 -16.536 1.00 96.75 85 VAL A C 1
ATOM 689 O O . VAL A 1 85 ? 21.033 6.509 -17.651 1.00 96.75 85 VAL A O 1
ATOM 692 N N . GLU A 1 86 ? 20.308 5.042 -16.117 1.00 95.75 86 GLU A N 1
ATOM 693 C CA . GLU A 1 86 ? 20.571 3.843 -16.936 1.00 95.75 86 GLU A CA 1
ATOM 694 C C . GLU A 1 86 ? 19.769 3.880 -18.243 1.00 95.75 86 GLU A C 1
ATOM 696 O O . GLU A 1 86 ? 20.288 3.604 -19.325 1.00 95.75 86 GLU A O 1
ATOM 701 N N . VAL A 1 87 ? 18.503 4.295 -18.147 1.00 97.06 87 VAL A N 1
ATOM 702 C CA . VAL A 1 87 ? 17.640 4.471 -19.315 1.00 97.06 87 VAL A CA 1
ATOM 703 C C . VAL A 1 87 ? 18.194 5.559 -20.238 1.00 97.06 87 VAL A C 1
ATOM 705 O O . VAL A 1 87 ? 18.273 5.355 -21.449 1.00 97.06 87 VAL A O 1
ATOM 708 N N . ALA A 1 88 ? 18.599 6.706 -19.687 1.00 97.56 88 ALA A N 1
ATOM 709 C CA . ALA A 1 88 ? 19.160 7.806 -20.467 1.00 97.56 88 ALA A CA 1
ATOM 710 C C . ALA A 1 88 ? 20.472 7.418 -21.164 1.00 97.56 88 ALA A C 1
ATOM 712 O O . ALA A 1 88 ? 20.653 7.757 -22.332 1.00 97.56 88 ALA A O 1
ATOM 713 N N . ASP A 1 89 ? 21.353 6.678 -20.492 1.00 98.25 89 ASP A N 1
ATOM 714 C CA . ASP A 1 89 ? 22.624 6.221 -21.057 1.00 98.25 89 ASP A CA 1
ATOM 715 C C . ASP A 1 89 ? 22.400 5.307 -22.271 1.00 98.25 89 ASP A C 1
ATOM 717 O O . ASP A 1 89 ? 22.976 5.554 -23.335 1.00 98.25 89 ASP A O 1
ATOM 721 N N . ASN A 1 90 ? 21.485 4.333 -22.172 1.00 98.06 90 ASN A N 1
ATOM 722 C CA . ASN A 1 90 ? 21.094 3.490 -23.308 1.00 98.06 90 ASN A CA 1
ATOM 723 C C . ASN A 1 90 ? 20.551 4.334 -24.482 1.00 98.06 90 ASN A C 1
ATOM 725 O O . ASN A 1 90 ? 20.979 4.162 -25.630 1.00 98.06 90 ASN A O 1
ATOM 729 N N . ARG A 1 91 ? 19.654 5.296 -24.203 1.00 98.06 91 ARG A N 1
ATOM 730 C CA . ARG A 1 91 ? 19.069 6.167 -25.240 1.00 98.06 91 ARG A CA 1
ATOM 731 C C . ARG A 1 91 ? 20.116 7.052 -25.921 1.00 98.06 91 ARG A C 1
ATOM 733 O O . ARG A 1 91 ? 20.127 7.122 -27.150 1.00 98.06 91 ARG A O 1
ATOM 740 N N . ASN A 1 92 ? 21.024 7.652 -25.156 1.00 98.38 92 ASN A N 1
ATOM 741 C CA . ASN A 1 92 ? 22.102 8.502 -25.668 1.00 98.38 92 ASN A CA 1
ATOM 742 C C . ASN A 1 92 ? 23.109 7.709 -26.515 1.00 98.38 92 ASN A C 1
ATOM 744 O O . ASN A 1 92 ? 23.550 8.170 -27.573 1.00 98.38 92 ASN A O 1
ATOM 748 N N . GLN A 1 93 ? 23.468 6.499 -26.076 1.00 98.12 93 GLN A N 1
ATOM 749 C CA . GLN A 1 93 ? 24.373 5.636 -26.831 1.00 98.12 93 GLN A CA 1
ATOM 750 C C . GLN A 1 93 ? 23.746 5.222 -28.164 1.00 98.12 93 GLN A C 1
ATOM 752 O O . GLN A 1 93 ? 24.400 5.281 -29.207 1.00 98.12 93 GLN A O 1
ATOM 757 N N . ARG A 1 94 ? 22.455 4.872 -28.157 1.00 98.00 94 ARG A N 1
ATOM 758 C CA . ARG A 1 94 ? 21.722 4.526 -29.376 1.00 98.00 94 ARG A CA 1
ATOM 759 C C . ARG A 1 94 ? 21.682 5.687 -30.367 1.00 98.00 94 ARG A C 1
ATOM 761 O O . ARG A 1 94 ? 21.916 5.479 -31.554 1.00 98.00 94 ARG A O 1
ATOM 768 N N . GLU A 1 95 ? 21.393 6.899 -29.898 1.00 97.50 95 GLU A N 1
ATOM 769 C CA . GLU A 1 95 ? 21.369 8.101 -30.742 1.00 97.50 95 GLU A CA 1
ATOM 770 C C . GLU A 1 95 ? 22.738 8.402 -31.362 1.00 97.50 95 GLU A C 1
ATOM 772 O O . GLU A 1 95 ? 22.814 8.736 -32.546 1.00 97.50 95 GLU A O 1
ATOM 777 N N . THR A 1 96 ? 23.815 8.198 -30.601 1.00 96.44 96 THR A N 1
ATOM 778 C CA . THR A 1 96 ? 25.191 8.359 -31.088 1.00 96.44 96 THR A CA 1
ATOM 779 C C . THR A 1 96 ? 25.492 7.390 -32.235 1.00 96.44 96 THR A C 1
ATOM 781 O O . THR A 1 96 ? 25.918 7.821 -33.305 1.00 96.44 96 THR A O 1
ATOM 784 N N . LEU A 1 97 ? 25.185 6.098 -32.067 1.00 96.06 97 LEU A N 1
ATOM 785 C CA . LEU A 1 97 ? 25.413 5.082 -33.105 1.00 96.06 97 LEU A CA 1
ATOM 786 C C . LEU A 1 97 ? 24.578 5.330 -34.369 1.00 96.06 97 LEU A C 1
ATOM 788 O O . LEU A 1 97 ? 25.047 5.110 -35.487 1.00 96.06 97 LEU A O 1
ATOM 792 N N . VAL A 1 98 ? 23.344 5.819 -34.210 1.00 95.69 98 VAL A N 1
ATOM 793 C CA . VAL A 1 98 ? 22.491 6.212 -35.341 1.00 95.69 98 VAL A CA 1
ATOM 794 C C . VAL A 1 98 ? 23.102 7.395 -36.101 1.00 95.69 98 VAL A C 1
ATOM 796 O O . VAL A 1 98 ? 23.114 7.386 -37.334 1.00 95.69 98 VAL A O 1
ATOM 799 N N . ALA A 1 99 ? 23.638 8.394 -35.394 1.00 94.31 99 ALA A N 1
ATOM 800 C CA . ALA A 1 99 ? 24.306 9.535 -36.016 1.00 94.31 99 ALA A CA 1
ATOM 801 C C . ALA A 1 99 ? 25.583 9.118 -36.771 1.00 94.31 99 ALA A C 1
ATOM 803 O O . ALA A 1 99 ? 25.797 9.542 -37.910 1.00 94.31 99 ALA A O 1
ATOM 804 N N . GLU A 1 100 ? 26.396 8.238 -36.181 1.00 92.94 100 GLU A N 1
ATOM 805 C CA . GLU A 1 100 ? 27.599 7.680 -36.811 1.00 92.94 100 GLU A CA 1
ATOM 806 C C . GLU A 1 100 ? 27.258 6.876 -38.074 1.00 92.94 100 GLU A C 1
ATOM 808 O O . GLU A 1 100 ? 27.867 7.090 -39.126 1.00 92.94 100 GLU A O 1
ATOM 813 N N . GLN A 1 101 ? 26.219 6.037 -38.032 1.00 89.81 101 GLN A N 1
ATOM 814 C CA . GLN A 1 101 ? 25.743 5.303 -39.208 1.00 89.81 101 GLN A CA 1
ATOM 815 C C . GLN A 1 101 ? 25.236 6.241 -40.316 1.00 89.81 101 GLN A C 1
ATOM 817 O O . GLN A 1 101 ? 25.535 6.027 -41.492 1.00 89.81 101 GLN A O 1
ATOM 822 N N . GLY A 1 102 ? 24.520 7.313 -39.958 1.00 88.31 102 GLY A N 1
ATOM 823 C CA . GLY A 1 102 ? 24.031 8.323 -40.905 1.00 88.31 102 GLY A CA 1
ATOM 824 C C . GLY A 1 102 ? 25.143 9.114 -41.606 1.00 88.31 102 GLY A C 1
ATOM 825 O O . GLY A 1 102 ? 24.955 9.570 -42.733 1.00 88.31 102 GLY A O 1
ATOM 826 N N . SER A 1 103 ? 26.317 9.233 -40.980 1.00 88.50 103 SER A N 1
ATOM 827 C CA 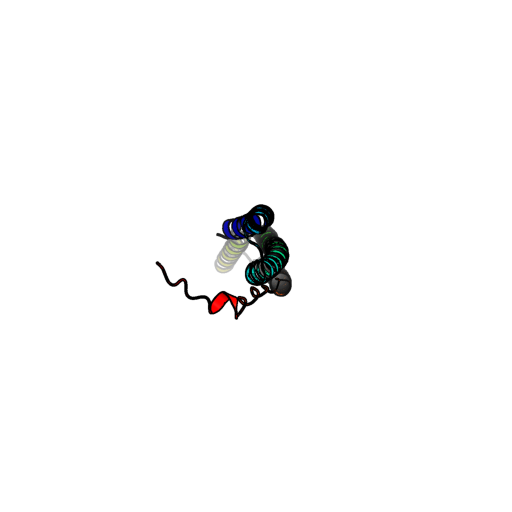. SER A 1 103 ? 27.503 9.854 -41.586 1.00 88.50 103 SER A CA 1
ATOM 828 C C . SER A 1 103 ? 28.236 8.949 -42.590 1.00 88.50 103 SER A C 1
ATOM 830 O O . SER A 1 103 ? 29.142 9.406 -43.287 1.00 88.50 103 SER A O 1
ATOM 832 N N . GLY A 1 104 ? 27.853 7.668 -42.679 1.00 81.12 104 GLY A N 1
ATOM 833 C CA . GLY A 1 104 ? 28.475 6.679 -43.563 1.00 81.12 104 GLY A CA 1
ATOM 834 C C . GLY A 1 104 ? 29.851 6.183 -43.101 1.00 81.12 104 GLY A C 1
ATOM 835 O O . GLY A 1 104 ? 30.508 5.459 -43.846 1.00 81.12 104 GLY A O 1
ATOM 836 N N . LEU A 1 105 ? 30.292 6.558 -41.893 1.00 75.44 105 LEU A N 1
ATOM 837 C CA . LEU A 1 105 ? 31.607 6.202 -41.347 1.00 75.44 105 LEU A CA 1
ATOM 838 C C . LEU A 1 105 ? 31.701 4.733 -40.894 1.00 75.44 105 LEU A C 1
ATOM 840 O O . LEU A 1 105 ? 32.788 4.159 -40.930 1.00 75.44 105 LEU A O 1
ATOM 844 N N . ALA A 1 106 ? 30.584 4.114 -40.493 1.00 80.88 106 ALA A N 1
ATOM 845 C CA . ALA A 1 106 ? 30.519 2.729 -40.022 1.00 80.88 106 ALA A CA 1
ATOM 846 C C . ALA A 1 106 ? 29.088 2.149 -40.109 1.00 80.88 106 ALA A C 1
ATOM 848 O O . ALA A 1 106 ? 28.118 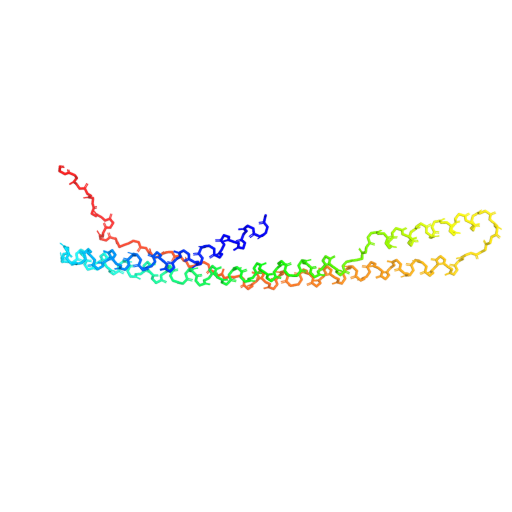2.872 -40.338 1.00 80.88 106 ALA A O 1
ATOM 849 N N . ARG A 1 107 ? 28.954 0.824 -39.942 1.00 89.38 107 ARG A N 1
ATOM 850 C CA . ARG A 1 107 ? 27.663 0.120 -39.822 1.00 89.38 107 ARG A CA 1
ATOM 851 C C . ARG A 1 107 ? 27.450 -0.346 -38.383 1.00 89.38 107 ARG A C 1
ATOM 853 O O . ARG A 1 107 ? 28.279 -1.096 -37.872 1.00 89.38 107 ARG A O 1
ATOM 860 N N . HIS A 1 108 ? 26.324 0.034 -37.776 1.00 93.38 108 HIS A N 1
ATOM 861 C CA . HIS A 1 108 ? 26.021 -0.242 -36.365 1.00 93.38 108 HIS A CA 1
ATOM 862 C C . HIS A 1 108 ? 24.712 -1.018 -36.144 1.00 93.38 108 HIS A C 1
ATOM 864 O O . HIS A 1 108 ? 24.250 -1.099 -35.009 1.00 93.38 108 HIS A O 1
ATOM 870 N N . ASP A 1 109 ? 24.135 -1.623 -37.192 1.00 93.88 109 ASP A N 1
ATOM 871 C CA . ASP A 1 109 ? 22.808 -2.267 -37.154 1.00 93.88 109 ASP A CA 1
ATOM 872 C C . ASP A 1 109 ? 22.635 -3.231 -35.960 1.00 93.88 109 ASP A C 1
ATOM 874 O O . ASP A 1 109 ? 21.654 -3.151 -35.222 1.00 93.88 109 ASP A O 1
ATOM 878 N N . GLU A 1 110 ? 23.613 -4.114 -35.724 1.00 95.50 110 GLU A N 1
ATOM 879 C CA . GLU A 1 110 ? 23.566 -5.095 -34.628 1.00 95.50 110 GLU A CA 1
ATOM 880 C C . GLU A 1 110 ? 23.694 -4.451 -33.241 1.00 95.50 110 GLU A C 1
ATOM 882 O O . GLU A 1 110 ? 23.022 -4.876 -32.301 1.00 95.50 110 GLU A O 1
ATOM 887 N N . ALA A 1 111 ? 24.527 -3.416 -33.107 1.00 96.00 111 ALA A N 1
ATOM 888 C CA . ALA A 1 111 ? 24.724 -2.706 -31.845 1.00 96.00 111 ALA A CA 1
ATOM 889 C C . ALA A 1 111 ? 23.485 -1.875 -31.472 1.00 96.00 111 ALA A C 1
ATOM 891 O O . ALA A 1 111 ? 23.056 -1.888 -30.320 1.00 96.00 111 ALA A O 1
ATOM 892 N N . ILE A 1 112 ? 22.857 -1.224 -32.455 1.00 97.12 112 ILE A N 1
ATOM 893 C CA . ILE A 1 112 ? 21.584 -0.514 -32.275 1.00 97.12 112 ILE A CA 1
ATOM 894 C C . ILE A 1 112 ? 20.486 -1.503 -31.866 1.00 97.12 112 ILE A C 1
ATOM 896 O O . ILE A 1 112 ? 19.780 -1.260 -30.890 1.00 97.12 112 ILE A O 1
ATOM 900 N N . ALA A 1 113 ? 20.385 -2.651 -32.545 1.00 97.62 113 ALA A N 1
ATOM 901 C CA . ALA A 1 113 ? 19.415 -3.690 -32.199 1.00 97.62 113 ALA A CA 1
ATOM 902 C C . ALA A 1 113 ? 19.668 -4.320 -30.814 1.00 97.62 113 ALA A C 1
ATOM 904 O O . ALA A 1 113 ? 18.740 -4.818 -30.177 1.00 97.62 113 ALA A O 1
ATOM 905 N N . ALA A 1 114 ? 20.913 -4.340 -30.331 1.00 98.25 114 ALA A N 1
ATOM 906 C CA . ALA A 1 114 ? 21.221 -4.755 -28.965 1.00 98.25 114 ALA A CA 1
ATOM 907 C C . ALA A 1 114 ? 20.711 -3.733 -27.935 1.00 98.25 114 ALA A C 1
ATOM 909 O O . ALA A 1 114 ? 20.048 -4.137 -26.984 1.00 98.25 114 ALA A O 1
ATOM 910 N N . LEU A 1 115 ? 20.943 -2.436 -28.164 1.00 98.38 115 LEU A N 1
ATOM 911 C CA . LEU A 1 115 ? 20.454 -1.364 -27.289 1.00 98.38 115 LEU A CA 1
ATOM 912 C C . LEU A 1 115 ? 18.923 -1.279 -27.268 1.00 98.38 115 LEU A C 1
ATOM 914 O O . LEU A 1 115 ? 18.346 -1.066 -26.205 1.00 98.38 115 LEU A O 1
ATOM 918 N N . ASP A 1 116 ? 18.259 -1.482 -28.410 1.00 98.25 116 ASP A N 1
ATOM 919 C CA . ASP A 1 116 ? 16.792 -1.516 -28.476 1.00 98.25 116 ASP A CA 1
ATOM 920 C C . ASP A 1 116 ? 16.213 -2.676 -27.656 1.00 98.25 116 ASP A C 1
ATOM 922 O O . ASP A 1 116 ? 15.291 -2.469 -26.869 1.00 98.25 116 ASP A O 1
ATOM 926 N N . ARG A 1 117 ? 16.804 -3.875 -27.753 1.00 98.56 117 ARG A N 1
ATOM 927 C CA . ARG A 1 117 ? 16.395 -5.021 -26.923 1.00 98.56 117 ARG A CA 1
ATOM 928 C C . ARG A 1 117 ? 16.639 -4.784 -25.436 1.00 98.56 117 ARG A C 1
ATOM 930 O O . ARG A 1 117 ? 15.812 -5.170 -24.620 1.00 98.56 117 ARG A O 1
ATOM 937 N N . GLU A 1 118 ? 17.757 -4.163 -25.075 1.00 98.12 118 GLU A N 1
ATOM 938 C CA . GLU A 1 118 ? 18.040 -3.804 -23.683 1.00 98.12 118 GLU A CA 1
ATOM 939 C C . GLU A 1 118 ? 17.001 -2.810 -23.140 1.00 98.12 118 GLU A C 1
ATOM 941 O O . GLU A 1 118 ? 16.478 -2.996 -22.044 1.00 98.12 118 GLU A O 1
ATOM 946 N N . TYR A 1 119 ? 16.625 -1.802 -23.929 1.00 98.00 119 TYR A N 1
ATOM 947 C CA . TYR A 1 119 ? 15.577 -0.858 -23.547 1.00 98.00 119 TYR A CA 1
ATOM 948 C C . TYR A 1 119 ? 14.206 -1.534 -23.384 1.00 98.00 119 TYR A C 1
ATOM 950 O O . TYR A 1 119 ? 13.481 -1.248 -22.431 1.00 98.00 119 TYR A O 1
ATOM 958 N N . GLU A 1 120 ? 13.853 -2.461 -24.279 1.00 98.19 120 GLU A N 1
ATOM 959 C CA . GLU A 1 120 ? 12.639 -3.278 -24.147 1.00 98.19 120 GLU A CA 1
ATOM 960 C C . GLU A 1 120 ? 12.657 -4.127 -22.867 1.00 98.19 120 GLU A C 1
ATOM 962 O O . GLU A 1 120 ? 11.624 -4.264 -22.209 1.00 98.19 120 GLU A O 1
ATOM 967 N N . MET A 1 121 ? 13.824 -4.652 -22.477 1.00 97.56 121 MET A N 1
ATOM 968 C CA . MET A 1 121 ? 13.990 -5.359 -21.206 1.00 97.56 121 MET A CA 1
ATOM 969 C C . MET A 1 121 ? 13.789 -4.431 -20.006 1.00 97.56 121 MET A C 1
ATOM 971 O O . MET A 1 121 ? 13.047 -4.801 -19.101 1.00 97.56 121 MET A O 1
ATOM 975 N N . PHE A 1 122 ? 14.368 -3.223 -20.009 1.00 96.75 122 PHE A N 1
ATOM 976 C CA . PHE A 1 122 ? 14.133 -2.238 -18.942 1.00 96.75 122 PHE A CA 1
ATOM 977 C C . PHE A 1 122 ? 12.642 -1.942 -18.779 1.00 96.75 122 PHE A C 1
ATOM 979 O O . PHE A 1 122 ? 12.123 -1.949 -17.665 1.00 96.75 122 PHE A O 1
ATOM 986 N N . TRP A 1 123 ? 11.938 -1.739 -19.894 1.00 96.19 123 TRP A N 1
ATOM 987 C CA . TRP A 1 123 ? 10.499 -1.503 -19.873 1.00 96.19 123 TRP A CA 1
ATOM 988 C C . TRP A 1 123 ? 9.721 -2.694 -19.300 1.00 96.19 123 TRP A C 1
ATOM 990 O O . TRP A 1 123 ? 8.849 -2.505 -18.453 1.00 96.19 123 TRP A O 1
ATOM 1000 N N . ALA A 1 124 ? 10.036 -3.917 -19.734 1.00 97.75 124 ALA A N 1
ATOM 1001 C CA . ALA A 1 124 ? 9.370 -5.120 -19.245 1.00 97.75 124 ALA A CA 1
ATOM 1002 C C . ALA A 1 124 ? 9.588 -5.335 -17.735 1.00 97.75 124 ALA A C 1
ATOM 1004 O O . ALA A 1 124 ? 8.638 -5.661 -17.021 1.00 97.75 124 ALA A O 1
ATOM 1005 N N . GLU A 1 125 ? 10.811 -5.111 -17.246 1.00 97.31 125 GLU A N 1
ATOM 1006 C CA . GLU A 1 125 ? 11.155 -5.194 -15.821 1.00 97.31 125 GLU A CA 1
ATOM 1007 C C . GLU A 1 125 ? 10.377 -4.159 -14.991 1.00 97.31 125 GLU A C 1
ATOM 1009 O O . GLU A 1 125 ? 9.745 -4.519 -13.996 1.00 97.31 125 GLU A O 1
ATOM 1014 N N . ASP A 1 126 ? 10.345 -2.894 -15.423 1.00 97.69 126 ASP A N 1
ATOM 1015 C CA . ASP A 1 126 ? 9.611 -1.829 -14.726 1.00 97.69 126 ASP A CA 1
ATOM 1016 C C . ASP A 1 126 ? 8.095 -2.099 -14.686 1.00 97.69 126 ASP A C 1
ATOM 1018 O O . ASP A 1 126 ? 7.428 -1.843 -13.676 1.00 97.69 126 ASP A O 1
ATOM 1022 N N . VAL A 1 127 ? 7.530 -2.663 -15.761 1.00 98.19 127 VAL A N 1
ATOM 1023 C CA . VAL A 1 127 ? 6.122 -3.091 -15.789 1.00 98.19 127 VAL A CA 1
ATOM 1024 C C . VAL A 1 127 ? 5.870 -4.200 -14.768 1.00 98.19 127 VAL A C 1
ATOM 1026 O O . VAL A 1 127 ? 4.893 -4.116 -14.021 1.00 98.19 127 VAL A O 1
ATOM 1029 N N . GLU A 1 128 ? 6.742 -5.209 -14.677 1.00 98.44 128 GLU A N 1
ATOM 1030 C CA . GLU A 1 128 ? 6.600 -6.281 -13.684 1.00 98.44 128 GLU A CA 1
ATOM 1031 C C . GLU A 1 128 ? 6.635 -5.728 -12.249 1.00 98.44 128 GLU A C 1
ATOM 1033 O O . GLU A 1 128 ? 5.805 -6.102 -11.410 1.00 98.44 128 GLU A O 1
ATOM 1038 N N . VAL A 1 129 ? 7.554 -4.796 -11.972 1.00 98.50 129 VAL A N 1
ATOM 1039 C CA . VAL A 1 129 ? 7.659 -4.115 -10.673 1.00 98.50 129 VAL A CA 1
ATOM 1040 C C . VAL A 1 129 ? 6.346 -3.412 -10.319 1.00 98.50 129 VAL A C 1
ATOM 1042 O O . VAL A 1 129 ? 5.837 -3.577 -9.204 1.00 98.50 129 VAL A O 1
ATOM 1045 N N . MET A 1 130 ? 5.758 -2.674 -11.263 1.00 98.19 130 MET A N 1
ATOM 1046 C CA . MET A 1 130 ? 4.511 -1.943 -11.032 1.00 98.19 130 MET A CA 1
ATOM 1047 C C . MET A 1 130 ? 3.288 -2.855 -10.906 1.00 98.19 130 MET A C 1
ATOM 1049 O O . MET A 1 130 ? 2.442 -2.599 -10.047 1.00 98.19 130 MET A O 1
ATOM 1053 N N . CYS A 1 131 ? 3.206 -3.944 -11.675 1.00 98.50 131 CYS A N 1
ATOM 1054 C CA . CYS A 1 131 ? 2.145 -4.941 -11.518 1.00 98.50 131 CYS A CA 1
ATOM 1055 C C . CYS A 1 131 ? 2.182 -5.585 -10.125 1.00 98.50 131 CYS A C 1
ATOM 1057 O O . CYS A 1 131 ? 1.155 -5.673 -9.451 1.00 98.50 131 CYS A O 1
ATOM 1059 N N . ARG A 1 132 ? 3.373 -5.965 -9.646 1.00 98.31 132 ARG A N 1
ATOM 1060 C CA . ARG A 1 132 ? 3.552 -6.532 -8.302 1.00 98.31 132 ARG A CA 1
ATOM 1061 C C . ARG A 1 132 ? 3.203 -5.529 -7.201 1.00 98.31 132 ARG A C 1
ATOM 1063 O O . ARG A 1 132 ? 2.637 -5.902 -6.173 1.00 98.31 132 ARG A O 1
ATOM 1070 N N . TYR A 1 133 ? 3.553 -4.257 -7.390 1.00 98.44 133 TYR A N 1
ATOM 1071 C CA . TYR A 1 133 ? 3.154 -3.189 -6.476 1.00 98.44 133 TYR A CA 1
ATOM 1072 C C . TYR A 1 133 ? 1.629 -3.059 -6.400 1.00 98.44 133 TYR A C 1
ATOM 1074 O O . TYR A 1 133 ? 1.074 -3.061 -5.300 1.00 98.44 133 TYR A O 1
ATOM 1082 N N . GLU A 1 134 ? 0.95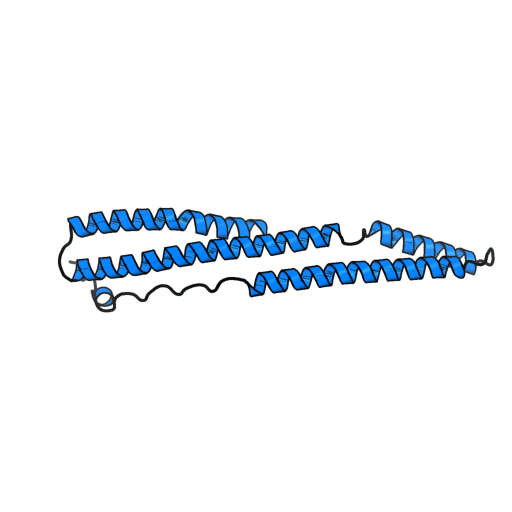5 -2.992 -7.551 1.00 98.50 134 GLU A N 1
ATOM 1083 C CA . GLU A 1 134 ? -0.501 -2.873 -7.630 1.00 98.50 134 GLU A CA 1
ATOM 1084 C C . GLU A 1 134 ? -1.206 -4.044 -6.936 1.00 98.50 134 GLU A C 1
ATOM 1086 O O . GLU A 1 134 ? -2.114 -3.825 -6.132 1.00 98.50 134 GLU A O 1
ATOM 1091 N N . GLU A 1 135 ? -0.768 -5.274 -7.205 1.00 98.56 135 GLU A N 1
ATOM 1092 C CA . GLU A 1 135 ? -1.318 -6.486 -6.596 1.00 98.56 135 GLU A CA 1
ATOM 1093 C C . GLU A 1 135 ? -1.240 -6.422 -5.066 1.00 98.56 135 GLU A C 1
ATOM 1095 O O . GLU A 1 135 ? -2.257 -6.552 -4.384 1.00 98.56 135 GLU A O 1
ATOM 1100 N N . ARG A 1 136 ? -0.069 -6.091 -4.512 1.00 98.19 136 ARG A N 1
ATOM 1101 C CA . ARG A 1 136 ? 0.118 -6.002 -3.055 1.00 98.19 136 ARG A CA 1
ATOM 1102 C C . ARG A 1 136 ? -0.682 -4.880 -2.412 1.00 98.19 136 ARG A C 1
ATOM 1104 O O . ARG A 1 136 ? -1.182 -5.040 -1.298 1.00 98.19 136 ARG A O 1
ATOM 1111 N N . VAL A 1 137 ? -0.816 -3.739 -3.088 1.00 97.81 137 VAL A N 1
ATOM 1112 C CA . VAL A 1 137 ? -1.675 -2.648 -2.609 1.00 97.81 137 VAL A CA 1
ATOM 1113 C C . VAL A 1 137 ? -3.133 -3.089 -2.602 1.00 97.81 137 VAL A C 1
ATOM 1115 O O . VAL A 1 137 ? -3.832 -2.869 -1.615 1.00 97.81 137 VAL A O 1
ATOM 1118 N N . ARG A 1 138 ? -3.592 -3.745 -3.669 1.00 98.44 138 ARG A N 1
ATOM 1119 C CA . ARG A 1 138 ? -4.957 -4.264 -3.784 1.00 98.44 138 ARG A CA 1
ATOM 1120 C C . ARG A 1 138 ? -5.265 -5.283 -2.690 1.00 98.44 138 ARG A C 1
ATOM 1122 O O . ARG A 1 138 ? -6.310 -5.172 -2.056 1.00 98.44 138 ARG A O 1
ATOM 1129 N N . GLU A 1 139 ? -4.363 -6.225 -2.436 1.00 98.12 139 GLU A N 1
ATOM 1130 C CA . GLU A 1 139 ? -4.491 -7.206 -1.353 1.00 98.12 139 GLU A CA 1
ATOM 1131 C C . GLU A 1 139 ? -4.575 -6.535 0.023 1.00 98.12 139 GLU A C 1
ATOM 1133 O O . GLU A 1 139 ? -5.471 -6.840 0.811 1.00 98.12 139 GLU A O 1
ATOM 1138 N N . ALA A 1 140 ? -3.680 -5.583 0.309 1.00 96.56 140 ALA A N 1
ATOM 1139 C CA . ALA A 1 140 ? -3.679 -4.866 1.581 1.00 96.56 140 ALA A CA 1
ATOM 1140 C C . ALA A 1 14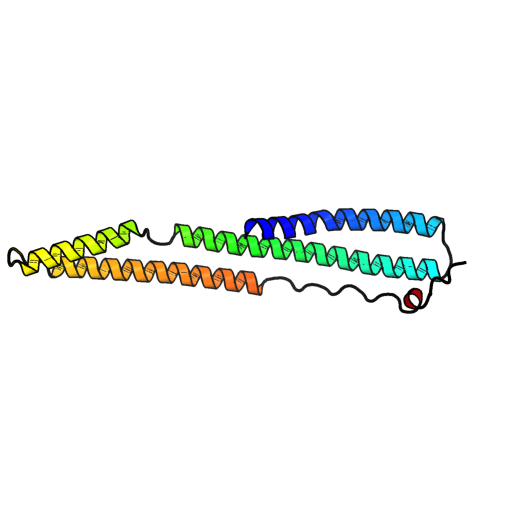0 ? -4.961 -4.042 1.783 1.00 96.56 140 ALA A C 1
ATOM 1142 O O . ALA A 1 140 ? -5.518 -4.042 2.881 1.00 96.56 140 ALA A O 1
ATOM 1143 N N . LEU A 1 141 ? -5.456 -3.386 0.728 1.00 96.06 141 LEU A N 1
ATOM 1144 C CA . LEU A 1 141 ? -6.716 -2.640 0.752 1.00 96.06 141 LEU A CA 1
ATOM 1145 C C . LEU A 1 141 ? -7.931 -3.557 0.921 1.00 96.06 141 LEU A C 1
ATOM 1147 O O . LEU A 1 141 ? -8.834 -3.224 1.681 1.00 96.06 141 LEU A O 1
ATOM 1151 N N . ALA A 1 142 ? -7.954 -4.712 0.253 1.00 97.19 142 ALA A N 1
ATOM 1152 C CA . ALA A 1 142 ? -9.030 -5.693 0.395 1.00 97.19 142 ALA A CA 1
ATOM 1153 C C . ALA A 1 142 ? -9.087 -6.299 1.807 1.00 97.19 142 ALA A C 1
ATOM 1155 O O . ALA A 1 142 ? -10.157 -6.682 2.271 1.00 97.19 142 ALA A O 1
ATOM 1156 N N . ALA A 1 143 ? -7.946 -6.357 2.496 1.00 96.56 143 ALA A N 1
ATOM 1157 C CA . ALA A 1 143 ? -7.831 -6.810 3.877 1.00 96.56 143 ALA A CA 1
ATOM 1158 C C . ALA A 1 143 ? -7.984 -5.680 4.916 1.00 96.56 143 ALA A C 1
ATOM 1160 O O . ALA A 1 143 ? -7.698 -5.903 6.096 1.00 96.56 143 ALA A O 1
ATOM 1161 N N . MET A 1 144 ? -8.405 -4.474 4.509 1.00 94.94 144 MET A N 1
ATOM 1162 C CA . MET A 1 144 ? -8.751 -3.409 5.452 1.00 94.94 144 MET A CA 1
ATOM 1163 C C . MET A 1 144 ? -9.990 -3.796 6.270 1.00 94.94 144 MET A C 1
ATOM 1165 O O . MET A 1 144 ? -10.938 -4.366 5.725 1.00 94.94 144 MET A O 1
ATOM 1169 N N . PRO A 1 145 ? -10.011 -3.472 7.569 1.00 92.44 145 PRO A N 1
ATOM 1170 C CA . PRO A 1 145 ? -11.107 -3.862 8.436 1.00 92.44 145 PRO A CA 1
ATOM 1171 C C . PRO A 1 145 ? -12.372 -3.038 8.186 1.00 92.44 145 PRO A C 1
ATOM 1173 O O . PRO A 1 145 ? -12.327 -1.913 7.682 1.00 92.44 145 PRO A O 1
ATOM 1176 N N . SER A 1 146 ? -13.511 -3.596 8.593 1.00 91.25 146 SER A N 1
ATOM 1177 C CA . SER A 1 146 ? -14.778 -2.867 8.645 1.00 91.25 146 SER A CA 1
ATOM 1178 C C . SER A 1 146 ? -14.893 -2.116 9.967 1.00 91.25 146 SER A C 1
ATOM 1180 O O . SER A 1 146 ? -14.613 -2.666 11.028 1.00 91.25 146 SER A O 1
ATOM 1182 N N . TRP A 1 147 ? -15.371 -0.876 9.919 1.00 88.56 147 TRP A N 1
ATOM 1183 C CA . TRP A 1 147 ? -15.561 -0.069 11.121 1.00 88.56 147 TRP A CA 1
ATOM 1184 C C . TRP A 1 147 ? -16.879 -0.436 11.810 1.00 88.56 147 TRP A C 1
ATOM 1186 O O . TRP A 1 147 ? -17.930 -0.345 11.170 1.00 88.56 147 TRP A O 1
ATOM 1196 N N . PRO A 1 148 ? -16.865 -0.849 13.089 1.00 87.62 148 PRO A N 1
ATOM 1197 C CA . PRO A 1 148 ? -18.097 -1.134 13.809 1.00 87.62 148 PRO A CA 1
ATOM 1198 C C . PRO A 1 148 ? -18.866 0.165 14.076 1.00 87.62 148 PRO A C 1
ATOM 1200 O O . PRO A 1 148 ? -18.280 1.175 14.471 1.00 87.62 148 PRO A O 1
ATOM 1203 N N . GLU A 1 149 ? -20.189 0.140 13.924 1.00 88.31 149 GLU A N 1
ATOM 1204 C CA . GLU A 1 149 ? -21.037 1.265 14.325 1.00 88.31 149 GLU A CA 1
ATOM 1205 C C . GLU A 1 149 ? -21.180 1.332 15.853 1.00 88.31 149 GLU A C 1
ATOM 1207 O O . GLU A 1 149 ? -21.269 0.287 16.510 1.00 88.31 149 GLU A O 1
ATOM 1212 N N . PRO A 1 150 ? -21.210 2.541 16.442 1.00 85.38 150 PRO A N 1
ATOM 1213 C CA . PRO A 1 150 ? -21.432 2.690 17.871 1.00 85.38 150 PRO A CA 1
ATOM 1214 C C . PRO A 1 150 ? -22.831 2.191 18.258 1.00 85.38 150 PRO A C 1
ATOM 1216 O O . PRO A 1 150 ? -23.787 2.355 17.494 1.00 85.38 150 PRO A O 1
ATOM 1219 N N . PRO A 1 151 ? -22.993 1.613 19.461 1.00 86.12 151 PRO A N 1
ATOM 1220 C CA . PRO A 1 151 ? -24.296 1.168 19.924 1.00 86.12 151 PRO A CA 1
ATOM 1221 C C . PRO A 1 151 ? -25.260 2.361 20.054 1.00 86.12 151 PRO A C 1
ATOM 1223 O O . PRO A 1 151 ? -24.849 3.453 20.458 1.00 86.12 151 PRO A O 1
ATOM 1226 N N . PRO A 1 152 ? -26.557 2.173 19.755 1.00 79.81 152 PRO A N 1
ATOM 1227 C CA . PRO A 1 152 ? -27.543 3.235 19.901 1.00 79.81 152 PRO A CA 1
ATOM 1228 C C . PRO A 1 152 ? -27.702 3.638 21.373 1.00 79.81 152 PRO A C 1
ATOM 1230 O O . PRO A 1 152 ? -27.584 2.809 22.281 1.00 79.81 152 PRO A O 1
ATOM 1233 N N . ALA A 1 153 ? -28.016 4.913 21.607 1.00 74.69 153 ALA A N 1
ATOM 1234 C CA . ALA A 1 153 ? -28.339 5.409 22.941 1.00 74.69 153 ALA A CA 1
ATOM 1235 C C . ALA A 1 153 ? -29.588 4.710 23.508 1.00 74.69 153 ALA A C 1
ATOM 1237 O O . ALA A 1 153 ? -30.518 4.383 22.765 1.00 74.69 153 ALA A O 1
ATOM 1238 N N . ASP A 1 154 ? -29.636 4.511 24.831 1.00 75.94 154 ASP A N 1
ATOM 1239 C CA . ASP A 1 154 ? -30.830 3.972 25.486 1.00 75.94 154 ASP A CA 1
ATOM 1240 C C . ASP A 1 154 ? -32.020 4.937 25.268 1.00 75.94 154 ASP A C 1
ATOM 1242 O O . ASP A 1 154 ? -31.941 6.115 25.632 1.00 75.94 154 ASP A O 1
ATOM 1246 N N . PRO A 1 155 ? -33.135 4.470 24.679 1.00 72.12 155 PRO A N 1
ATOM 1247 C CA . PRO A 1 155 ? -34.255 5.330 24.308 1.00 72.12 155 PRO A CA 1
ATOM 1248 C C . PRO A 1 155 ? -35.060 5.852 25.506 1.00 72.12 155 PRO A C 1
ATOM 1250 O O . PRO A 1 155 ? -35.832 6.795 25.343 1.00 72.12 155 PRO A O 1
ATOM 1253 N N . VAL A 1 156 ? -34.918 5.254 26.694 1.00 67.88 156 VAL A N 1
ATOM 1254 C CA . VAL A 1 156 ? -35.502 5.746 27.950 1.00 67.88 156 VAL A CA 1
ATOM 1255 C C . VAL A 1 156 ? -34.627 6.859 28.520 1.00 67.88 156 VAL A C 1
ATOM 1257 O O . VAL A 1 156 ? -35.160 7.907 28.878 1.00 67.88 156 VAL A O 1
ATOM 1260 N N . LEU A 1 157 ? -33.300 6.689 28.522 1.00 59.97 157 LEU A N 1
ATOM 1261 C CA . LEU A 1 157 ? -32.363 7.751 28.912 1.00 59.97 157 LEU A CA 1
ATOM 1262 C C . LEU A 1 157 ? -32.435 8.954 27.957 1.00 59.97 157 LEU A C 1
ATOM 1264 O O . LEU A 1 157 ? -32.436 10.095 28.410 1.00 59.97 157 LEU A O 1
ATOM 1268 N N . ALA A 1 158 ? -32.603 8.719 26.653 1.00 61.84 158 ALA A N 1
ATOM 1269 C CA . ALA A 1 158 ? -32.730 9.772 25.642 1.00 61.84 158 ALA A CA 1
ATOM 1270 C C . ALA A 1 158 ? -33.990 10.651 25.798 1.00 61.84 158 ALA A C 1
ATOM 1272 O O . ALA A 1 158 ? -34.066 11.733 25.218 1.00 61.84 158 ALA A O 1
ATOM 1273 N N . ARG A 1 159 ? -34.992 10.204 26.571 1.00 60.59 159 ARG A N 1
ATOM 1274 C CA . ARG A 1 159 ? -36.240 10.947 26.827 1.00 60.59 159 ARG A CA 1
ATOM 1275 C C . ARG A 1 159 ? -36.202 11.787 28.102 1.00 60.59 159 ARG A C 1
ATOM 1277 O O . ARG A 1 159 ? -37.120 12.581 28.313 1.00 60.59 159 ARG A O 1
ATOM 1284 N N . ILE A 1 160 ? -35.174 11.643 28.940 1.00 57.75 160 ILE A N 1
ATOM 1285 C CA . ILE A 1 160 ? -35.021 12.451 30.152 1.00 57.75 160 ILE A CA 1
ATOM 1286 C C . ILE A 1 160 ? -34.561 13.853 29.727 1.00 57.75 160 ILE A C 1
ATOM 1288 O O . ILE A 1 160 ? -33.371 14.137 29.635 1.00 57.75 160 ILE A O 1
ATOM 1292 N N . HIS A 1 161 ? -35.508 14.751 29.440 1.00 48.59 161 HIS A N 1
ATOM 1293 C CA . HIS A 1 161 ? -35.212 16.182 29.384 1.00 48.59 161 HIS A CA 1
ATOM 1294 C C . HIS A 1 161 ? -34.757 16.623 30.777 1.00 48.59 161 HIS A C 1
ATOM 1296 O O . HIS A 1 161 ? -35.521 16.519 31.740 1.00 48.59 161 HIS A O 1
ATOM 1302 N N . VAL A 1 162 ? -33.530 17.137 30.884 1.00 51.34 162 VAL A N 1
ATOM 1303 C CA . VAL A 1 162 ? -33.066 17.850 32.078 1.00 51.34 162 VAL A CA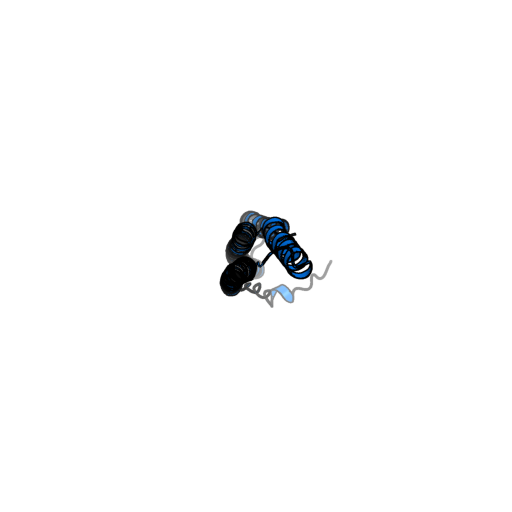 1
ATOM 1304 C C . VAL A 1 162 ? -33.930 19.102 32.211 1.00 51.34 162 VAL A C 1
ATOM 1306 O O . VAL A 1 162 ? -33.685 20.125 31.576 1.00 51.34 162 VAL A O 1
ATOM 1309 N N . ARG A 1 163 ? -35.006 19.008 32.993 1.00 42.94 163 ARG A N 1
ATOM 1310 C CA . ARG A 1 163 ? -35.804 20.165 33.388 1.00 42.94 163 ARG A CA 1
ATOM 1311 C C . ARG A 1 163 ? -34.987 20.875 34.465 1.00 42.94 163 ARG A C 1
ATOM 1313 O O . ARG A 1 163 ? -35.025 20.476 35.623 1.00 42.94 163 ARG A O 1
ATOM 1320 N N . GLY A 1 164 ? -34.162 21.831 34.037 1.00 42.00 164 GLY A N 1
ATOM 1321 C CA . GLY A 1 164 ? -33.412 22.696 34.943 1.00 42.00 164 GLY A CA 1
ATOM 1322 C C . GLY A 1 164 ? -34.367 23.350 35.941 1.00 42.00 164 GLY A C 1
ATOM 1323 O O . GLY A 1 164 ? -35.400 23.888 35.533 1.00 42.00 164 GLY A O 1
ATOM 1324 N N . GLY A 1 165 ? -34.047 23.207 37.225 1.00 38.50 165 GLY A N 1
ATOM 1325 C CA . GLY A 1 165 ? -34.610 23.999 38.317 1.00 38.50 165 GLY A CA 1
ATOM 1326 C C . GLY A 1 165 ? -33.757 25.225 38.585 1.00 38.50 165 GLY A C 1
ATOM 1327 O O . GLY A 1 165 ? -32.568 25.202 38.192 1.00 38.50 165 GLY A O 1
#

Radius of gyration: 31.16 Å; chains: 1; bounding box: 68×31×88 Å

InterPro domains:
  IPR000030 PPE domain [PF00823] (10-145)
  IPR038332 PPE superfamily [G3DSA:1.20.1260.20] (2-153)
  IPR038332 PPE superfamily [SSF140459] (8-152)

Organism: NCBI:txid29311

Foldseek 3Di:
DLVVLLVVLVVLLVVLVVVLVVLVVVLVVCCVVDDDPVNVLVSVLSVLQSVLSNVQSVLSVLQSVLSVLLVVLVVQLVVQQDDPVVLVVLVVVLVVQVVCVVVVVDDCVVVNVVSVVVNVVNVVSNVVSVVSSVVSNVVSVVSRDDRDDRDDDDVVVVPPDPPDD